Protein AF-A0A353R1K4-F1 (afdb_monomer)

Radius of gyration: 16.71 Å; Cα contacts (8 Å, |Δi|>4): 106; chains: 1; bounding box: 39×21×56 Å

Secondary structure (DSSP, 8-state):
----SSHHHHHHHHHHHHHHHHHHHHHHHHHHHHHHHHS-HHHHTT-SS-HHHHHHHHHHHHHHHHHHHTTT-HHHHHHHHHHHHHHHHHHHHHHTT-HHHHHHHHHHHHTS--S----

Structure (mmCIF, N/CA/C/O backbone):
data_AF-A0A353R1K4-F1
#
_entry.id   AF-A0A353R1K4-F1
#
loop_
_atom_site.group_PDB
_atom_site.id
_atom_site.type_symbol
_atom_site.label_atom_id
_atom_site.label_alt_id
_atom_site.label_comp_id
_atom_site.label_asym_id
_atom_site.label_entity_id
_atom_site.label_seq_id
_atom_site.pdbx_PDB_ins_code
_atom_site.Cartn_x
_atom_site.Cartn_y
_atom_site.Cartn_z
_atom_site.occupancy
_atom_site.B_iso_or_equiv
_atom_site.auth_seq_id
_atom_site.auth_comp_id
_atom_site.auth_asym_id
_atom_site.auth_atom_id
_atom_site.pdbx_PDB_model_num
ATOM 1 N N . MET A 1 1 ? 21.654 -9.202 -39.032 1.00 38.03 1 MET A N 1
ATOM 2 C CA . MET A 1 1 ? 20.792 -8.057 -39.399 1.00 38.03 1 MET A CA 1
ATOM 3 C C . MET A 1 1 ? 20.602 -7.206 -38.155 1.00 38.03 1 MET A C 1
ATOM 5 O O . MET A 1 1 ? 20.377 -7.816 -37.117 1.00 38.03 1 MET A O 1
ATOM 9 N N . PRO A 1 2 ? 20.757 -5.872 -38.194 1.00 45.47 2 PRO A N 1
ATOM 10 C CA . PRO A 1 2 ? 20.698 -5.068 -36.980 1.00 45.47 2 PRO A CA 1
ATOM 11 C C . PRO A 1 2 ? 19.234 -4.828 -36.574 1.00 45.47 2 PRO A C 1
ATOM 13 O O . PRO A 1 2 ? 18.488 -4.157 -37.283 1.00 45.47 2 PRO A O 1
ATOM 16 N N . LEU A 1 3 ? 18.834 -5.396 -35.436 1.00 49.75 3 LEU A N 1
ATOM 17 C CA . LEU A 1 3 ? 17.576 -5.144 -34.718 1.00 49.75 3 LEU A CA 1
ATOM 18 C C . LEU A 1 3 ? 17.723 -3.855 -33.886 1.00 49.75 3 LEU A C 1
ATOM 20 O O . LEU A 1 3 ? 17.853 -3.915 -32.675 1.00 49.75 3 LEU A O 1
ATOM 24 N N . GLY A 1 4 ? 17.856 -2.695 -34.538 1.00 51.22 4 GLY A N 1
ATOM 25 C CA . GLY A 1 4 ? 18.361 -1.486 -33.858 1.00 51.22 4 GLY A CA 1
ATOM 26 C C . GLY A 1 4 ? 17.422 -0.284 -33.763 1.00 51.22 4 GLY A C 1
ATOM 27 O O . GLY A 1 4 ? 17.791 0.694 -33.126 1.00 51.22 4 GLY A O 1
ATOM 28 N N . LEU A 1 5 ? 16.256 -0.292 -34.417 1.00 45.50 5 LEU A N 1
ATOM 29 C CA . LEU A 1 5 ? 15.390 0.902 -34.469 1.00 45.50 5 LEU A CA 1
ATOM 30 C C . LEU A 1 5 ? 13.912 0.667 -34.131 1.00 45.50 5 LEU A C 1
ATOM 32 O O . LEU A 1 5 ? 13.207 1.643 -33.898 1.00 45.50 5 LEU A O 1
ATOM 36 N N . GLN A 1 6 ? 13.431 -0.580 -34.098 1.00 47.97 6 GLN A N 1
ATOM 37 C CA . GLN A 1 6 ? 12.039 -0.866 -33.718 1.00 47.97 6 GLN A CA 1
ATOM 38 C C . GLN A 1 6 ? 11.862 -1.037 -32.200 1.00 47.97 6 GLN A C 1
ATOM 40 O O . GLN A 1 6 ? 10.807 -0.668 -31.692 1.00 47.97 6 GLN A O 1
ATOM 45 N N . ASP A 1 7 ? 12.891 -1.496 -31.477 1.00 51.91 7 ASP A N 1
ATOM 46 C CA . ASP A 1 7 ? 12.818 -1.702 -30.020 1.0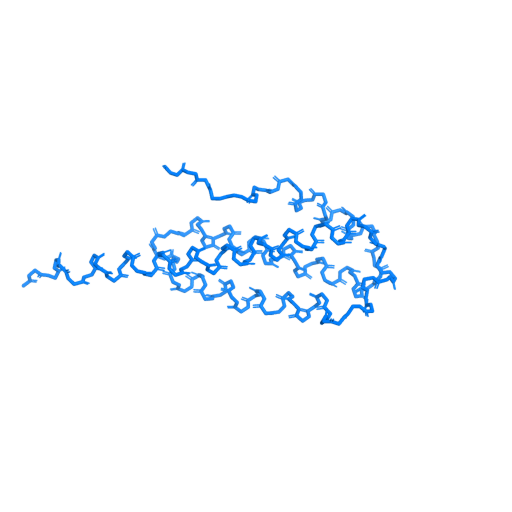0 51.91 7 ASP A CA 1
ATOM 47 C C . ASP A 1 7 ? 12.838 -0.385 -29.236 1.00 51.91 7 ASP A C 1
ATOM 49 O O . ASP A 1 7 ? 11.968 -0.159 -28.405 1.00 51.91 7 ASP A O 1
ATOM 53 N N . ALA A 1 8 ? 13.696 0.574 -29.598 1.00 52.06 8 ALA A N 1
ATOM 54 C CA . ALA A 1 8 ? 13.798 1.837 -28.856 1.00 52.06 8 ALA A CA 1
ATOM 55 C C . ALA A 1 8 ? 12.479 2.639 -28.797 1.00 52.06 8 ALA A C 1
ATOM 57 O O . ALA A 1 8 ? 12.211 3.324 -27.816 1.00 52.06 8 ALA A O 1
ATOM 58 N N . GLY A 1 9 ? 11.637 2.569 -29.835 1.00 47.75 9 GLY A N 1
ATOM 59 C CA . GLY A 1 9 ? 10.322 3.222 -29.830 1.00 47.75 9 GLY A CA 1
ATOM 60 C C . GLY A 1 9 ? 9.279 2.488 -28.980 1.00 47.75 9 GLY A C 1
ATOM 61 O O . GLY A 1 9 ? 8.375 3.123 -28.443 1.00 47.75 9 GLY A O 1
ATOM 62 N N . ARG A 1 10 ? 9.412 1.163 -28.848 1.00 51.84 10 ARG A N 1
ATOM 63 C CA . ARG A 1 10 ? 8.543 0.316 -28.027 1.00 51.84 10 ARG A CA 1
ATOM 64 C C . ARG A 1 10 ? 8.886 0.467 -26.544 1.00 51.84 10 ARG A C 1
ATOM 66 O O . ARG A 1 10 ? 7.975 0.716 -25.759 1.00 51.84 10 ARG A O 1
ATOM 73 N N . ASP A 1 11 ? 10.170 0.447 -26.201 1.00 53.81 11 ASP A N 1
ATOM 74 C CA . ASP A 1 11 ? 10.670 0.582 -24.825 1.00 53.81 11 ASP A CA 1
ATOM 75 C C . ASP A 1 11 ? 10.296 1.953 -24.227 1.00 53.81 11 ASP A C 1
ATOM 77 O O . ASP A 1 11 ? 9.789 2.051 -23.109 1.00 53.81 11 ASP A O 1
ATOM 81 N N . ILE A 1 12 ? 10.403 3.040 -25.009 1.00 57.44 12 ILE A N 1
ATOM 82 C CA . ILE A 1 12 ? 9.983 4.388 -24.567 1.00 57.44 12 ILE A CA 1
ATOM 83 C C . ILE A 1 12 ? 8.470 4.448 -24.274 1.00 57.44 12 ILE A C 1
ATOM 85 O O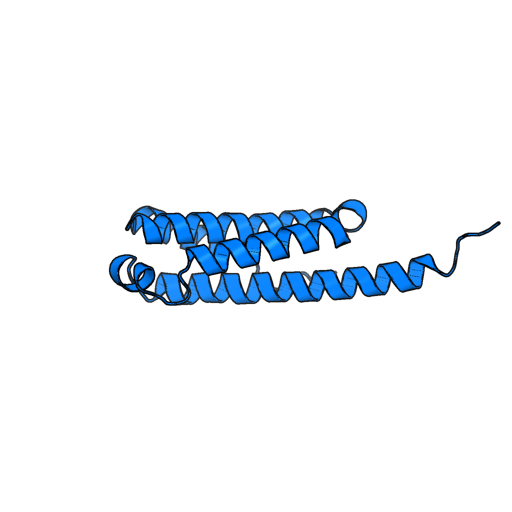 . ILE A 1 12 ? 8.043 5.121 -23.330 1.00 57.44 12 ILE A O 1
ATOM 89 N N . CYS A 1 13 ? 7.641 3.760 -25.067 1.00 60.22 13 CYS A N 1
ATOM 90 C CA . CYS A 1 13 ? 6.191 3.727 -24.868 1.00 60.22 13 CYS A CA 1
ATOM 91 C C . CYS A 1 13 ? 5.788 2.886 -23.647 1.00 60.22 13 CYS A C 1
ATOM 93 O O . CYS A 1 13 ? 4.952 3.346 -22.864 1.00 60.22 13 CYS A O 1
ATOM 95 N N . LEU A 1 14 ? 6.405 1.713 -23.454 1.00 60.62 14 LEU A N 1
ATOM 96 C CA . LEU A 1 14 ? 6.131 0.811 -22.326 1.00 60.62 14 LEU A CA 1
ATOM 97 C C . LEU A 1 14 ? 6.503 1.460 -20.990 1.00 60.62 14 LEU A C 1
ATOM 99 O O . LEU A 1 14 ? 5.705 1.462 -20.052 1.00 60.62 14 LEU A O 1
ATOM 103 N N . ASN A 1 15 ? 7.653 2.132 -20.938 1.00 70.62 15 ASN A N 1
ATOM 104 C CA . ASN A 1 15 ? 8.098 2.851 -19.749 1.00 70.62 15 ASN A CA 1
ATOM 105 C C . ASN A 1 15 ? 7.146 4.023 -19.409 1.00 70.62 15 ASN A C 1
ATOM 107 O O . ASN A 1 15 ? 6.829 4.283 -18.247 1.00 70.62 15 ASN A O 1
ATOM 111 N N . GLY A 1 16 ? 6.596 4.696 -20.428 1.00 79.81 16 GLY A N 1
ATOM 112 C CA . GLY A 1 16 ? 5.568 5.726 -20.251 1.00 79.81 16 GLY A CA 1
ATOM 113 C C . GLY A 1 16 ? 4.225 5.191 -19.732 1.00 79.81 16 GLY A C 1
ATOM 114 O O . GLY A 1 16 ? 3.558 5.865 -18.945 1.00 79.81 16 GLY A O 1
ATOM 115 N N . GLU A 1 17 ? 3.812 3.995 -20.153 1.00 85.38 17 GLU A N 1
ATOM 116 C CA . GLU A 1 17 ? 2.590 3.329 -19.682 1.00 85.38 17 GLU A CA 1
ATOM 117 C C . GLU A 1 17 ? 2.730 2.820 -18.249 1.00 85.38 17 GLU A C 1
ATOM 119 O O . GLU A 1 17 ? 1.873 3.113 -17.414 1.00 85.38 17 GLU A O 1
ATOM 124 N N . ALA A 1 18 ? 3.843 2.159 -17.936 1.00 87.56 18 ALA A N 1
ATOM 125 C CA . ALA A 1 18 ? 4.142 1.692 -16.591 1.00 87.56 18 ALA A CA 1
ATOM 126 C C . ALA A 1 18 ? 4.221 2.846 -15.584 1.00 87.56 18 ALA A C 1
ATOM 128 O O . ALA A 1 18 ? 3.630 2.770 -14.507 1.00 87.56 18 ALA A O 1
ATOM 129 N N . LYS A 1 19 ? 4.843 3.971 -15.962 1.00 87.81 19 LYS A N 1
ATOM 130 C CA . LYS A 1 19 ? 4.847 5.191 -15.140 1.00 87.81 19 LYS A CA 1
ATOM 131 C C . LYS A 1 19 ? 3.436 5.722 -14.887 1.00 87.81 19 LYS A C 1
ATOM 133 O O . LYS A 1 19 ? 3.138 6.139 -13.773 1.00 87.81 19 LYS A O 1
ATOM 138 N N . ARG A 1 20 ? 2.529 5.682 -15.870 1.00 90.12 20 ARG A N 1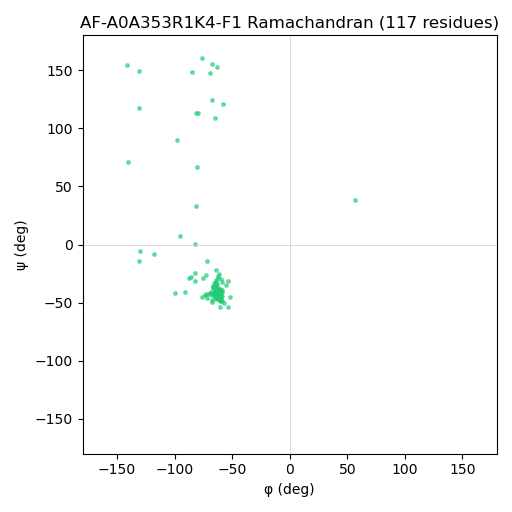
ATOM 139 C CA . ARG A 1 20 ? 1.126 6.086 -15.649 1.00 90.12 20 ARG A CA 1
ATOM 140 C C . ARG A 1 20 ? 0.401 5.156 -14.677 1.00 90.12 20 ARG A C 1
ATOM 142 O O . ARG A 1 20 ? -0.318 5.645 -13.810 1.00 90.12 20 ARG A O 1
ATOM 149 N N . LEU A 1 21 ? 0.599 3.845 -14.799 1.00 93.38 21 LEU A N 1
ATOM 150 C CA . LEU A 1 21 ? 0.009 2.864 -13.884 1.00 93.38 21 LEU A CA 1
ATOM 151 C C . LEU A 1 21 ? 0.545 3.037 -12.457 1.00 93.38 21 LEU A C 1
ATOM 153 O O . LEU A 1 21 ? -0.238 3.116 -11.511 1.00 93.38 21 LEU A O 1
ATOM 157 N N . TYR A 1 22 ? 1.859 3.202 -12.308 1.00 92.38 22 TYR A N 1
ATOM 158 C CA . TYR A 1 22 ? 2.485 3.472 -11.017 1.00 92.38 22 TYR A CA 1
ATOM 159 C C . TYR A 1 22 ? 2.005 4.794 -10.398 1.00 92.38 22 TYR A C 1
ATOM 161 O O . TYR A 1 22 ? 1.719 4.844 -9.206 1.00 92.38 22 TYR A O 1
ATOM 169 N N . ALA A 1 23 ? 1.811 5.852 -11.194 1.00 91.81 23 ALA A N 1
ATOM 170 C CA . ALA A 1 23 ? 1.219 7.097 -10.703 1.00 91.81 23 ALA A CA 1
ATOM 171 C C . ALA A 1 23 ? -0.194 6.884 -10.125 1.00 91.81 23 ALA A C 1
ATOM 173 O O . ALA A 1 23 ? -0.527 7.458 -9.089 1.00 91.81 23 ALA A O 1
ATOM 174 N N . GLY A 1 24 ? -1.004 6.024 -10.754 1.00 94.56 24 GLY A N 1
ATOM 175 C CA . GLY A 1 24 ? -2.317 5.631 -10.233 1.00 94.56 24 GLY A CA 1
ATOM 176 C C . GLY A 1 24 ? -2.236 4.876 -8.901 1.00 94.56 24 GLY A C 1
ATOM 177 O O . GLY A 1 24 ? -3.045 5.120 -8.001 1.00 94.56 24 GLY A O 1
ATOM 178 N N . ILE A 1 25 ? -1.226 4.018 -8.736 1.00 95.94 25 ILE A N 1
ATOM 179 C CA . ILE A 1 25 ? -0.936 3.341 -7.463 1.00 95.94 25 ILE A CA 1
ATOM 180 C C . ILE A 1 25 ? -0.552 4.359 -6.387 1.00 95.94 25 ILE A C 1
ATOM 182 O O . ILE A 1 25 ? -1.113 4.316 -5.295 1.00 95.94 25 ILE A O 1
ATOM 186 N N .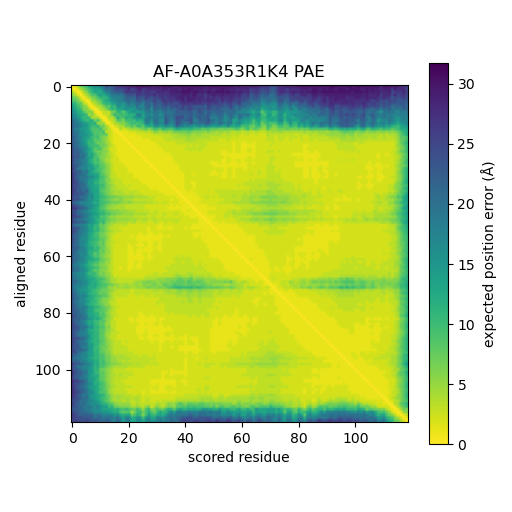 LEU A 1 26 ? 0.333 5.313 -6.693 1.00 95.69 26 LEU A N 1
ATOM 187 C CA . LEU A 1 26 ? 0.733 6.367 -5.754 1.00 95.69 26 LEU A CA 1
ATOM 188 C C . LEU A 1 26 ? -0.449 7.241 -5.323 1.00 95.69 26 LEU A C 1
ATOM 190 O O . LEU A 1 26 ? -0.603 7.530 -4.135 1.00 95.69 26 LEU A O 1
ATOM 194 N N . GLU A 1 27 ? -1.306 7.649 -6.264 1.00 94.94 27 GLU A N 1
ATOM 195 C CA . GLU A 1 27 ? -2.503 8.429 -5.939 1.00 94.94 27 GLU A CA 1
ATOM 196 C C . GLU A 1 27 ? -3.437 7.640 -5.011 1.00 94.94 27 GLU A C 1
ATOM 198 O O . GLU A 1 27 ? -3.940 8.178 -4.020 1.00 94.94 27 GLU A O 1
ATOM 203 N N . THR A 1 28 ? -3.636 6.353 -5.295 1.00 96.81 28 THR A N 1
ATOM 204 C CA . THR A 1 28 ? -4.494 5.479 -4.488 1.00 96.81 28 THR A CA 1
ATOM 205 C C . THR A 1 28 ? -3.905 5.245 -3.099 1.00 96.81 28 THR A C 1
ATOM 207 O O . THR A 1 28 ? -4.609 5.401 -2.101 1.00 96.81 28 THR A O 1
ATOM 210 N N . ALA A 1 29 ? -2.601 4.991 -3.004 1.00 96.94 29 ALA A N 1
ATOM 211 C CA . ALA A 1 29 ? -1.894 4.862 -1.737 1.00 96.94 29 ALA A CA 1
ATOM 212 C C . ALA A 1 29 ? -1.985 6.154 -0.903 1.00 96.94 29 ALA A C 1
ATOM 214 O O . ALA A 1 29 ? -2.212 6.107 0.306 1.00 96.94 29 ALA A O 1
ATOM 215 N N . ASN A 1 30 ? -1.912 7.327 -1.536 1.00 95.25 30 ASN A N 1
ATOM 216 C CA . ASN A 1 30 ? -2.094 8.596 -0.835 1.00 95.25 30 ASN A CA 1
ATOM 217 C C . ASN A 1 30 ? -3.536 8.760 -0.321 1.00 95.25 30 ASN A C 1
ATOM 219 O O . ASN A 1 30 ? -3.757 9.250 0.787 1.00 95.25 30 ASN A O 1
ATOM 223 N N . ARG A 1 31 ? -4.538 8.300 -1.081 1.00 95.56 31 ARG A N 1
ATOM 224 C CA . ARG A 1 31 ? -5.932 8.260 -0.606 1.00 95.56 31 ARG A CA 1
ATOM 225 C C . ARG A 1 31 ? -6.102 7.313 0.580 1.00 95.56 31 ARG A C 1
ATOM 227 O O . ARG A 1 31 ? -6.832 7.674 1.506 1.00 95.56 31 ARG A O 1
ATOM 234 N N . PHE A 1 32 ? -5.419 6.164 0.590 1.00 96.31 32 PHE A N 1
ATOM 235 C CA . PHE A 1 32 ? -5.377 5.261 1.747 1.00 96.31 32 PHE A CA 1
ATOM 236 C C . PHE A 1 32 ? -4.801 5.977 2.967 1.00 96.31 32 PHE A C 1
ATOM 238 O O . PHE A 1 32 ? -5.415 5.954 4.031 1.00 96.31 32 PHE A O 1
ATOM 245 N N . LEU A 1 33 ? -3.676 6.676 2.798 1.00 96.38 33 LEU A N 1
ATOM 246 C CA . LEU A 1 33 ? -3.017 7.417 3.871 1.00 96.38 33 LEU A CA 1
ATOM 247 C C . LEU A 1 33 ? -3.919 8.510 4.463 1.00 96.38 33 LEU A C 1
ATOM 249 O O . LEU A 1 33 ? -4.149 8.552 5.671 1.00 96.38 33 LEU A O 1
ATOM 253 N N . VAL A 1 34 ? -4.456 9.390 3.614 1.00 95.81 34 VAL A N 1
ATOM 254 C CA . VAL A 1 34 ? -5.281 10.528 4.049 1.00 95.81 34 VAL A CA 1
ATOM 255 C C . VAL A 1 34 ? -6.579 10.053 4.700 1.00 95.81 34 VAL A C 1
ATOM 257 O O . VAL A 1 34 ? -6.961 10.549 5.761 1.00 95.81 34 VAL A O 1
ATOM 260 N N . THR A 1 35 ? -7.260 9.085 4.086 1.00 95.38 35 THR A N 1
ATOM 261 C CA . THR A 1 35 ? -8.531 8.560 4.604 1.00 95.38 35 THR A CA 1
ATOM 262 C C . THR A 1 35 ? -8.308 7.756 5.884 1.00 95.38 35 THR A C 1
ATOM 264 O O . THR A 1 35 ? -9.023 7.962 6.863 1.00 95.38 35 THR A O 1
ATOM 267 N N . GLY A 1 36 ? -7.269 6.916 5.916 1.00 94.88 36 GLY A N 1
ATOM 268 C CA . GLY A 1 36 ? -6.906 6.090 7.067 1.00 94.88 36 GLY A CA 1
ATOM 269 C C . GLY A 1 36 ? -6.519 6.900 8.305 1.00 94.88 36 GLY A C 1
ATOM 270 O O . GLY A 1 36 ? -6.859 6.512 9.417 1.00 94.88 36 GLY A O 1
ATOM 271 N N . LYS A 1 37 ? -5.880 8.064 8.126 1.00 95.94 37 LYS A N 1
ATOM 272 C CA . LYS A 1 37 ? -5.582 8.997 9.228 1.00 95.94 37 LYS A CA 1
ATOM 273 C C . LYS A 1 37 ? -6.808 9.743 9.748 1.00 95.94 37 LYS A C 1
ATOM 275 O O . LYS A 1 37 ? -6.808 10.218 10.881 1.00 95.94 37 LYS A O 1
ATOM 280 N N . ARG A 1 38 ? -7.830 9.917 8.910 1.00 96.00 38 ARG A N 1
ATOM 281 C CA . ARG A 1 38 ? -9.010 10.724 9.241 1.00 96.00 38 ARG A CA 1
ATOM 282 C C . ARG A 1 38 ? -10.072 9.936 10.003 1.00 96.00 38 ARG A C 1
ATOM 284 O O . ARG A 1 38 ? -10.841 10.539 10.751 1.00 96.00 38 ARG A O 1
ATOM 291 N N . PHE A 1 39 ? -10.140 8.624 9.800 1.00 96.25 39 PHE A N 1
ATOM 292 C CA . PHE A 1 39 ? -11.210 7.783 10.324 1.00 96.25 39 PHE A CA 1
ATOM 293 C C . PHE A 1 39 ? -10.655 6.537 11.031 1.00 96.25 39 PHE A C 1
ATOM 295 O O . PHE A 1 39 ? -9.600 6.016 10.677 1.00 96.25 39 PHE A O 1
ATOM 302 N N . GLY A 1 40 ? -11.372 6.050 12.047 1.00 94.00 40 GLY A N 1
ATOM 303 C CA . GLY A 1 40 ? -11.069 4.766 12.691 1.00 94.00 40 GLY A CA 1
ATOM 304 C C . GLY A 1 40 ? -11.528 3.578 11.842 1.00 94.00 40 GLY A C 1
ATOM 305 O O . GLY A 1 40 ? -12.409 3.729 10.988 1.00 94.00 40 GLY A O 1
ATOM 306 N N . VAL A 1 41 ? -10.983 2.385 12.103 1.00 94.69 41 VAL A N 1
ATOM 307 C CA . VAL A 1 41 ? -11.344 1.149 11.371 1.00 94.69 41 VAL A CA 1
ATOM 308 C C . VAL A 1 41 ? -12.847 0.855 11.366 1.00 94.69 41 VAL A C 1
ATOM 310 O O . VAL A 1 41 ? -13.369 0.335 10.383 1.00 94.69 41 VAL A O 1
ATOM 313 N N . SER A 1 42 ? -13.565 1.237 12.427 1.00 94.31 42 SER A N 1
ATOM 314 C CA . SER A 1 42 ? -15.015 1.043 12.544 1.00 94.31 42 SER A CA 1
ATOM 315 C C . SER A 1 42 ? -15.820 1.785 11.479 1.00 94.31 42 SER A C 1
ATOM 317 O O . SER A 1 42 ? -16.888 1.309 11.118 1.00 94.31 42 SER A O 1
ATOM 319 N N . VAL A 1 43 ? -15.310 2.914 10.980 1.00 96.06 43 VAL A N 1
ATOM 320 C CA . VAL A 1 43 ? -15.918 3.701 9.899 1.00 96.06 43 VAL A CA 1
ATOM 321 C C . VAL A 1 43 ? -15.377 3.249 8.544 1.00 96.06 43 VAL A C 1
ATOM 323 O O . VAL A 1 43 ? -16.130 3.136 7.584 1.00 96.06 43 VAL A O 1
ATOM 326 N N . LEU A 1 44 ? -14.071 2.974 8.460 1.00 95.12 44 LEU A N 1
ATOM 327 C CA . LEU A 1 44 ? -13.401 2.602 7.209 1.00 95.12 44 LEU A CA 1
ATOM 328 C C . LEU A 1 44 ? -13.895 1.272 6.629 1.00 95.12 44 LEU A C 1
ATOM 330 O O . LEU A 1 44 ? -13.955 1.130 5.411 1.00 95.12 44 LEU A O 1
ATOM 334 N N . LYS A 1 45 ? -14.261 0.308 7.480 1.00 93.88 45 LYS A N 1
ATOM 335 C CA . LYS A 1 45 ? -14.750 -1.010 7.044 1.00 93.88 45 LYS A CA 1
ATOM 336 C C . LYS A 1 45 ? -16.070 -0.954 6.262 1.00 93.88 45 LYS A C 1
ATOM 338 O O . LYS A 1 45 ? -16.364 -1.890 5.531 1.00 93.88 45 LYS A O 1
ATOM 343 N N . ASP A 1 46 ? -16.843 0.119 6.437 1.00 95.50 46 ASP A N 1
ATOM 344 C CA . ASP A 1 46 ? -1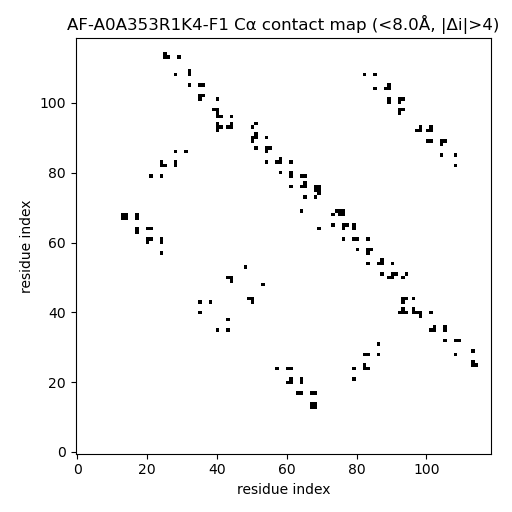8.164 0.298 5.824 1.00 95.50 46 ASP A CA 1
ATOM 345 C C . ASP A 1 46 ? -18.091 1.116 4.512 1.00 95.50 46 ASP A C 1
ATOM 347 O O . ASP A 1 46 ? -19.123 1.499 3.961 1.00 95.50 46 ASP A O 1
ATOM 351 N N . PHE A 1 47 ? -16.884 1.428 4.016 1.00 94.38 47 PHE A N 1
ATOM 352 C CA . PHE A 1 47 ? -16.695 2.112 2.731 1.00 94.38 47 PHE A CA 1
ATOM 353 C C . PHE A 1 47 ? -17.072 1.214 1.545 1.00 94.38 47 PHE A C 1
ATOM 355 O O . PHE A 1 47 ? -16.843 0.007 1.574 1.00 94.38 47 PHE A O 1
ATOM 362 N N . ASP A 1 48 ? -17.587 1.842 0.485 1.00 93.19 48 ASP A N 1
ATOM 363 C CA . ASP A 1 48 ? -17.935 1.213 -0.793 1.00 93.19 48 ASP A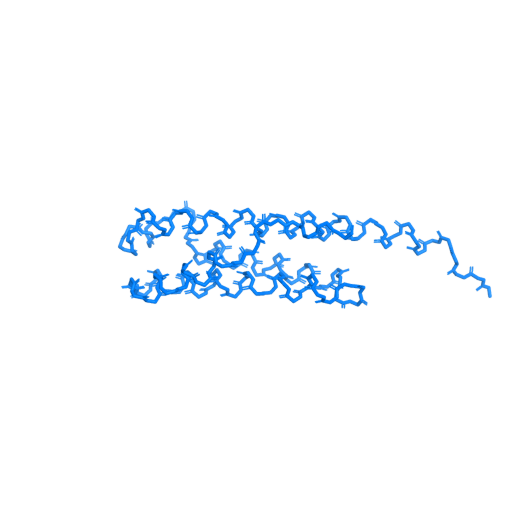 CA 1
ATOM 364 C C . ASP A 1 48 ? -17.327 2.033 -1.959 1.00 93.19 48 ASP A C 1
ATOM 366 O O . ASP A 1 48 ? -17.653 3.221 -2.094 1.00 93.19 48 ASP A O 1
ATOM 370 N N . PRO A 1 49 ? -16.415 1.471 -2.778 1.00 94.44 49 PRO A N 1
ATOM 371 C CA . PRO A 1 49 ? -15.828 0.136 -2.638 1.00 94.44 49 PRO A CA 1
ATOM 372 C C . PRO A 1 49 ? -15.011 0.003 -1.348 1.00 94.44 49 PRO A C 1
ATOM 374 O O . PRO A 1 49 ? -14.465 0.984 -0.827 1.00 94.44 49 PRO A O 1
ATOM 377 N N . SER A 1 50 ? -14.912 -1.222 -0.843 1.00 96.81 50 SER A N 1
ATOM 378 C CA . SER A 1 50 ? -14.124 -1.524 0.348 1.00 96.81 50 SER A CA 1
ATOM 379 C C . SER A 1 50 ? -12.628 -1.331 0.088 1.00 96.81 50 SER A C 1
ATOM 381 O O . SER A 1 50 ? -12.131 -1.443 -1.035 1.00 96.81 50 SER A O 1
ATOM 383 N N . PHE A 1 51 ? -11.867 -1.080 1.155 1.00 97.19 51 PHE A N 1
ATOM 384 C CA . PHE A 1 51 ? -10.408 -0.976 1.057 1.00 97.19 51 PHE A CA 1
ATOM 385 C C . PHE A 1 51 ? -9.765 -2.273 0.535 1.00 97.19 51 PHE A C 1
ATOM 387 O O . PHE A 1 51 ? -8.729 -2.207 -0.120 1.00 97.19 51 PHE A O 1
ATOM 394 N N . GLU A 1 52 ? -10.378 -3.432 0.795 1.00 97.31 52 GLU A N 1
ATOM 395 C CA . GLU A 1 52 ? -9.922 -4.731 0.287 1.00 97.31 52 GLU A CA 1
ATOM 396 C C . GLU A 1 52 ? -10.081 -4.811 -1.234 1.00 97.31 52 GLU A C 1
ATOM 398 O O . GLU A 1 52 ? -9.100 -5.068 -1.926 1.00 97.31 52 GLU A O 1
ATOM 403 N N . GLU A 1 53 ? -11.257 -4.468 -1.766 1.00 97.94 53 GLU A N 1
ATOM 404 C CA . GLU A 1 53 ? -11.500 -4.442 -3.215 1.00 97.94 53 GLU A CA 1
ATOM 405 C C . GLU A 1 53 ?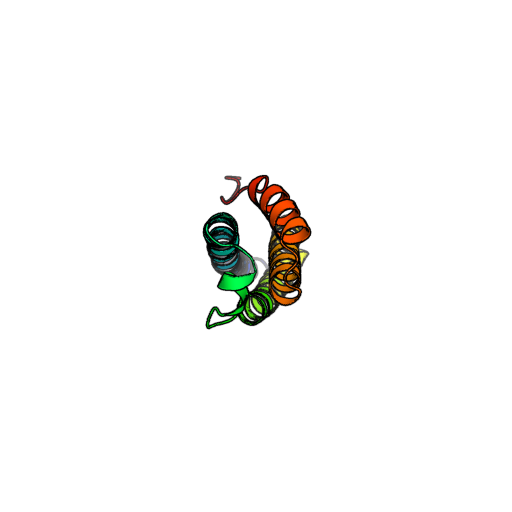 -10.562 -3.466 -3.932 1.00 97.94 53 GLU A C 1
ATOM 407 O O . GLU A 1 53 ? -10.003 -3.780 -4.984 1.00 97.94 53 GLU A O 1
ATOM 412 N N . VAL A 1 54 ? -10.331 -2.281 -3.355 1.00 98.00 54 VAL A N 1
ATOM 413 C CA . VAL A 1 54 ? -9.392 -1.318 -3.946 1.00 98.00 54 VAL A CA 1
ATOM 414 C C . VAL A 1 54 ? -7.960 -1.859 -3.917 1.00 98.00 54 VAL A C 1
ATOM 416 O O . VAL A 1 54 ? -7.242 -1.726 -4.909 1.00 98.00 54 VAL A O 1
ATOM 419 N N . ALA A 1 55 ? -7.538 -2.498 -2.823 1.00 97.69 55 ALA A N 1
ATOM 420 C CA . ALA A 1 55 ? -6.209 -3.097 -2.726 1.00 97.69 55 ALA A CA 1
ATOM 421 C C . ALA A 1 55 ? -6.017 -4.262 -3.717 1.00 97.69 55 ALA A C 1
ATOM 423 O O . ALA A 1 55 ? -4.944 -4.379 -4.306 1.00 97.69 55 ALA A O 1
ATOM 424 N N . GLU A 1 56 ? -7.047 -5.077 -3.964 1.00 97.62 56 GLU A N 1
ATOM 425 C CA . GLU A 1 56 ? -7.025 -6.144 -4.978 1.00 97.62 56 GLU A CA 1
ATOM 426 C C . GLU A 1 56 ? -6.874 -5.590 -6.402 1.00 97.62 56 GLU A C 1
ATOM 428 O O . GLU A 1 56 ? -6.079 -6.105 -7.195 1.00 97.62 56 GLU A O 1
ATOM 433 N N . ILE A 1 57 ? -7.575 -4.497 -6.728 1.00 97.75 57 ILE A N 1
ATOM 434 C CA . ILE A 1 57 ? -7.407 -3.811 -8.018 1.00 97.75 57 ILE A CA 1
ATOM 435 C C . ILE A 1 57 ? -5.971 -3.291 -8.143 1.00 97.75 57 ILE A C 1
ATOM 437 O O . ILE A 1 57 ? -5.333 -3.489 -9.177 1.00 97.75 57 ILE A O 1
ATOM 441 N N . MET A 1 58 ? -5.436 -2.659 -7.095 1.00 97.62 58 MET A N 1
ATOM 442 C CA . MET A 1 58 ? -4.057 -2.162 -7.103 1.00 97.62 58 MET A CA 1
ATOM 443 C C . MET A 1 58 ? -3.026 -3.286 -7.208 1.00 97.62 58 MET A C 1
ATOM 445 O O . MET A 1 58 ? -2.007 -3.098 -7.864 1.00 97.62 58 MET A O 1
ATOM 449 N N . GLU A 1 59 ? -3.292 -4.467 -6.651 1.00 97.69 59 GLU A N 1
ATOM 450 C CA . GLU A 1 59 ? -2.442 -5.642 -6.850 1.00 97.69 59 GLU A CA 1
ATOM 451 C C . GLU A 1 59 ? -2.405 -6.081 -8.314 1.00 97.69 59 GLU A C 1
ATOM 453 O O . GLU A 1 59 ? -1.330 -6.361 -8.848 1.00 97.69 59 GLU A O 1
ATOM 458 N N . ALA A 1 60 ? -3.556 -6.117 -8.987 1.00 97.19 60 ALA A N 1
ATOM 459 C CA . ALA A 1 60 ? -3.598 -6.425 -10.412 1.00 97.19 60 ALA A CA 1
ATOM 460 C C . ALA A 1 60 ? -2.820 -5.384 -11.235 1.00 97.19 60 ALA A C 1
ATOM 462 O O . ALA A 1 60 ? -2.052 -5.752 -12.123 1.00 97.19 60 ALA A O 1
ATOM 463 N N . VAL A 1 61 ? -2.960 -4.095 -10.907 1.00 95.88 61 VAL A N 1
ATOM 464 C CA . VAL A 1 61 ? -2.196 -3.017 -11.555 1.00 95.88 61 VAL A CA 1
ATOM 465 C C . VAL A 1 61 ? -0.696 -3.151 -11.276 1.00 95.88 61 VAL A C 1
ATOM 467 O O . VAL A 1 61 ? 0.102 -2.997 -12.196 1.00 95.88 61 VAL A O 1
ATOM 470 N N . GLY A 1 62 ? -0.298 -3.491 -10.049 1.00 95.75 62 GLY A N 1
ATOM 471 C CA . GLY A 1 62 ? 1.104 -3.680 -9.681 1.00 95.75 62 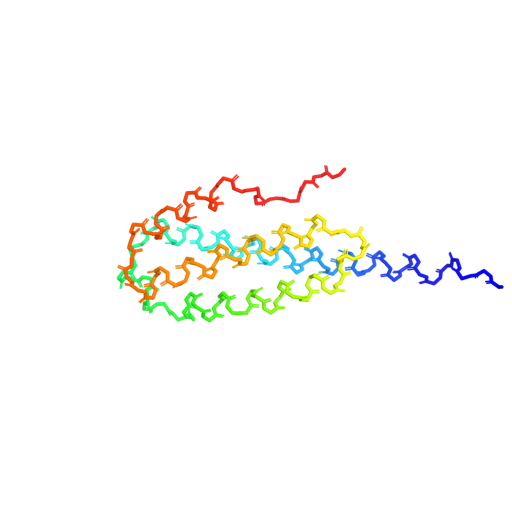GLY A CA 1
ATOM 472 C C . GLY A 1 62 ? 1.761 -4.834 -10.433 1.00 95.75 62 GLY A C 1
ATOM 473 O O . GLY A 1 62 ? 2.877 -4.687 -10.924 1.00 95.75 62 GLY A O 1
ATOM 474 N N . LYS A 1 63 ? 1.037 -5.943 -10.631 1.00 95.69 63 LYS A N 1
ATOM 475 C CA . LYS A 1 63 ? 1.493 -7.050 -11.488 1.00 95.69 63 LYS A CA 1
ATOM 476 C C . LYS A 1 63 ? 1.686 -6.606 -12.936 1.00 95.69 63 LYS A C 1
ATOM 478 O O . LYS A 1 63 ? 2.668 -6.989 -13.553 1.00 95.69 63 LYS A O 1
ATOM 483 N N . LEU A 1 64 ? 0.800 -5.764 -13.471 1.00 94.19 64 LEU A N 1
ATOM 484 C CA . LEU A 1 64 ? 0.988 -5.208 -14.815 1.00 94.19 64 LEU A CA 1
ATOM 485 C C . LEU A 1 64 ? 2.227 -4.314 -14.896 1.00 94.19 64 LEU A C 1
ATOM 487 O O . LEU A 1 64 ? 2.974 -4.418 -15.860 1.00 94.19 64 LEU A O 1
ATOM 491 N N . VAL A 1 65 ? 2.469 -3.462 -13.894 1.00 92.75 65 VAL A N 1
ATOM 492 C CA . VAL A 1 65 ? 3.699 -2.657 -13.832 1.00 92.75 65 VAL A CA 1
ATOM 493 C C . VAL A 1 65 ? 4.921 -3.570 -13.820 1.00 92.75 65 VAL A C 1
ATOM 495 O O . VAL A 1 65 ? 5.816 -3.367 -14.632 1.00 92.75 65 VAL A O 1
ATOM 498 N N . TYR A 1 66 ? 4.924 -4.599 -12.969 1.00 93.19 66 TYR A N 1
ATOM 499 C CA . TYR A 1 66 ? 6.001 -5.584 -12.891 1.00 93.19 66 TYR A CA 1
ATOM 500 C C . TYR A 1 66 ? 6.301 -6.216 -14.257 1.00 93.19 66 TYR A C 1
ATOM 502 O O . TYR A 1 66 ? 7.429 -6.131 -14.729 1.00 93.19 66 TYR A O 1
ATOM 510 N N . GLU A 1 67 ? 5.293 -6.761 -14.940 1.00 92.31 67 GLU A N 1
ATOM 511 C CA . GLU A 1 67 ? 5.471 -7.383 -16.262 1.00 92.31 67 GLU A CA 1
ATOM 512 C C . GLU A 1 67 ? 5.968 -6.397 -17.335 1.00 92.31 67 GLU A C 1
ATOM 514 O O . GLU A 1 67 ? 6.610 -6.809 -18.298 1.00 92.31 67 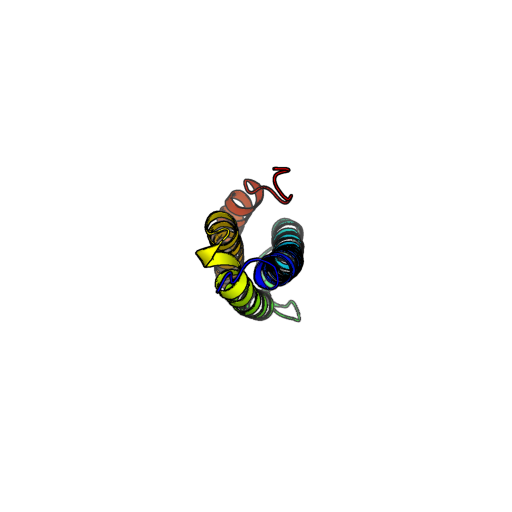GLU A O 1
ATOM 519 N N . LEU A 1 68 ? 5.679 -5.097 -17.194 1.00 89.81 68 LEU A N 1
ATOM 520 C CA . LEU A 1 68 ? 6.099 -4.076 -18.156 1.00 89.81 68 LEU A CA 1
ATOM 521 C C . LEU A 1 68 ? 7.534 -3.588 -17.951 1.00 89.81 68 LEU A C 1
ATOM 523 O O . LEU A 1 68 ? 8.147 -3.163 -18.926 1.00 89.81 68 LEU A O 1
ATOM 527 N N . VAL A 1 69 ? 8.045 -3.573 -16.714 1.00 89.62 69 VAL A N 1
ATOM 528 C CA . VAL A 1 69 ? 9.323 -2.902 -16.405 1.00 89.62 69 VAL A CA 1
ATOM 529 C C . VAL A 1 69 ? 10.321 -3.741 -15.629 1.00 89.62 69 VAL A C 1
ATOM 531 O O . VAL A 1 69 ? 11.439 -3.280 -15.468 1.00 89.62 69 VAL A O 1
ATOM 534 N N . ASN A 1 70 ? 9.997 -4.950 -15.165 1.00 89.12 70 ASN A N 1
ATOM 535 C CA . ASN A 1 70 ? 10.913 -5.724 -14.316 1.00 89.12 70 ASN A CA 1
ATOM 536 C C . ASN A 1 70 ? 12.303 -5.943 -14.949 1.00 89.12 70 ASN A C 1
ATOM 538 O O . ASN A 1 70 ? 13.303 -5.932 -14.235 1.00 89.12 70 ASN A O 1
ATOM 542 N N . ASP A 1 71 ? 12.378 -6.101 -16.271 1.00 86.06 71 ASP A N 1
ATOM 543 C CA . ASP A 1 71 ? 13.652 -6.318 -16.967 1.00 86.06 71 ASP A CA 1
ATOM 544 C C . ASP A 1 71 ? 14.422 -5.009 -17.249 1.00 86.06 71 ASP A C 1
ATOM 546 O O . ASP A 1 71 ? 15.647 -5.031 -17.378 1.00 86.06 71 ASP A O 1
ATOM 550 N N . GLU A 1 72 ? 13.728 -3.868 -17.330 1.00 85.81 72 GLU A N 1
ATOM 551 C CA . GLU A 1 72 ? 14.304 -2.557 -17.682 1.00 85.81 72 GLU A CA 1
ATOM 552 C C . GLU A 1 72 ? 14.572 -1.663 -16.461 1.00 85.81 72 GLU A C 1
ATOM 554 O O . GLU A 1 72 ? 15.592 -0.978 -16.388 1.00 85.81 72 GLU A O 1
ATOM 559 N N . ASP A 1 73 ? 13.635 -1.654 -15.516 1.00 85.44 73 ASP A N 1
ATOM 560 C CA . ASP A 1 73 ? 13.590 -0.834 -14.306 1.00 85.44 73 ASP A CA 1
ATOM 561 C C . ASP A 1 73 ? 13.050 -1.678 -13.125 1.00 85.44 73 ASP A C 1
ATOM 563 O O . ASP A 1 73 ? 11.914 -1.497 -12.662 1.00 85.44 73 ASP A O 1
ATOM 567 N N . PRO A 1 74 ? 13.847 -2.647 -12.633 1.00 88.38 74 PRO A N 1
ATOM 568 C CA . PRO A 1 74 ? 13.461 -3.500 -11.508 1.00 88.38 74 PRO A CA 1
ATOM 569 C C . PRO A 1 74 ? 13.225 -2.701 -10.219 1.00 88.38 74 PRO A C 1
ATOM 571 O O . PRO A 1 74 ? 12.444 -3.127 -9.368 1.00 88.38 74 PRO A O 1
ATOM 574 N N . ASP A 1 75 ? 13.853 -1.531 -10.078 1.00 88.88 75 ASP A N 1
ATOM 575 C CA . ASP A 1 75 ? 13.669 -0.653 -8.923 1.00 88.88 75 ASP A CA 1
ATOM 576 C C . ASP A 1 75 ? 12.260 -0.046 -8.909 1.00 88.88 75 ASP A C 1
ATOM 578 O O . ASP A 1 75 ? 11.626 0.011 -7.852 1.00 88.88 75 ASP A O 1
ATOM 582 N N . LEU A 1 76 ? 11.732 0.371 -10.067 1.00 87.75 76 LEU A N 1
ATOM 583 C CA . LEU A 1 76 ? 10.343 0.818 -10.195 1.00 87.75 76 LEU A CA 1
ATOM 584 C C . LEU A 1 76 ? 9.358 -0.321 -9.906 1.00 87.75 76 LEU A C 1
ATOM 586 O O . LEU A 1 76 ? 8.367 -0.109 -9.203 1.00 87.75 76 LEU A O 1
ATOM 590 N N . ALA A 1 77 ? 9.636 -1.526 -10.411 1.00 90.88 77 ALA A N 1
ATOM 591 C CA . ALA A 1 77 ? 8.816 -2.704 -10.140 1.00 90.88 77 ALA A CA 1
ATOM 592 C C . ALA A 1 77 ? 8.775 -3.032 -8.634 1.00 90.88 77 ALA A C 1
ATOM 594 O O . ALA A 1 77 ? 7.694 -3.234 -8.076 1.00 90.88 77 ALA A O 1
ATOM 595 N N . ALA A 1 78 ? 9.926 -3.001 -7.955 1.00 92.19 78 ALA A N 1
ATOM 596 C CA . ALA A 1 78 ? 10.023 -3.232 -6.515 1.00 92.19 78 ALA A CA 1
ATOM 597 C C . ALA A 1 78 ? 9.315 -2.139 -5.697 1.00 92.19 78 ALA A C 1
ATOM 599 O O . ALA A 1 78 ? 8.568 -2.439 -4.767 1.00 92.19 78 ALA A O 1
ATOM 600 N N . GLN A 1 79 ? 9.484 -0.864 -6.066 1.00 91.19 79 GLN A N 1
ATOM 601 C CA . GLN A 1 79 ? 8.770 0.240 -5.414 1.00 91.19 79 GLN A CA 1
ATOM 602 C C . GLN A 1 79 ? 7.254 0.102 -5.555 1.00 91.19 79 GLN A C 1
ATOM 604 O O . GLN A 1 79 ? 6.515 0.369 -4.610 1.00 91.19 79 GLN A O 1
ATOM 609 N N . CYS A 1 80 ? 6.782 -0.312 -6.728 1.00 93.19 80 CYS A N 1
ATOM 610 C CA . CYS A 1 80 ? 5.371 -0.555 -6.980 1.00 93.19 80 CYS A CA 1
ATOM 611 C C . CYS A 1 80 ? 4.806 -1.647 -6.060 1.00 93.19 80 CYS A C 1
ATOM 613 O O . CYS A 1 80 ? 3.764 -1.436 -5.431 1.00 93.19 80 CYS A O 1
ATOM 615 N N . ASP A 1 81 ? 5.502 -2.781 -5.953 1.00 94.81 81 ASP A N 1
ATOM 616 C CA . ASP A 1 81 ? 5.107 -3.890 -5.079 1.00 94.81 81 ASP A CA 1
ATOM 617 C C . ASP A 1 81 ? 5.023 -3.451 -3.609 1.00 94.81 81 ASP A C 1
ATOM 619 O O . ASP A 1 81 ? 4.016 -3.679 -2.939 1.00 94.81 81 ASP A O 1
ATOM 623 N N . ASP A 1 82 ? 6.011 -2.688 -3.144 1.00 95.31 82 ASP A N 1
ATOM 624 C CA . ASP A 1 82 ? 6.054 -2.111 -1.799 1.00 95.31 82 ASP A CA 1
ATOM 625 C C . ASP A 1 82 ? 4.778 -1.323 -1.429 1.00 95.31 82 ASP A C 1
ATOM 627 O O . ASP A 1 82 ? 4.249 -1.455 -0.320 1.00 95.31 82 ASP A O 1
ATOM 631 N N . TYR A 1 83 ? 4.272 -0.479 -2.338 1.00 96.50 83 TYR A N 1
ATOM 632 C CA . TYR A 1 83 ? 3.035 0.278 -2.103 1.00 96.50 83 TYR A CA 1
ATOM 633 C C . TYR A 1 83 ? 1.804 -0.626 -2.084 1.00 96.50 83 TYR A C 1
ATOM 635 O O . TYR A 1 83 ? 0.924 -0.453 -1.237 1.00 96.50 83 TYR A O 1
ATOM 643 N N . VAL A 1 84 ? 1.738 -1.590 -3.001 1.00 97.50 84 VAL A N 1
ATOM 644 C CA . VAL A 1 84 ? 0.635 -2.553 -3.086 1.00 97.50 84 VAL A CA 1
ATOM 645 C C . VAL A 1 84 ? 0.552 -3.394 -1.815 1.00 97.50 84 VAL A C 1
ATOM 647 O O . VAL A 1 84 ? -0.527 -3.522 -1.235 1.00 97.50 84 VAL A O 1
ATOM 650 N N . VAL A 1 85 ? 1.681 -3.917 -1.334 1.00 97.62 85 VAL A N 1
ATOM 651 C CA . VAL A 1 85 ? 1.753 -4.717 -0.105 1.00 97.62 85 VAL A CA 1
ATOM 652 C C . VAL A 1 85 ? 1.261 -3.916 1.100 1.00 97.62 85 VAL A C 1
ATOM 654 O O . VAL A 1 85 ? 0.440 -4.412 1.875 1.00 97.62 85 VAL A O 1
ATOM 657 N N . LEU A 1 86 ? 1.687 -2.655 1.236 1.00 97.44 86 LEU A N 1
ATOM 658 C CA . LEU A 1 86 ? 1.207 -1.782 2.311 1.00 97.44 86 LEU A CA 1
ATOM 659 C C . LEU A 1 86 ? -0.304 -1.540 2.238 1.00 97.44 86 LEU A C 1
ATOM 661 O O . LEU A 1 86 ? -0.979 -1.625 3.263 1.00 97.44 86 LEU A O 1
ATOM 665 N N . MET A 1 87 ? -0.852 -1.279 1.047 1.00 97.94 87 MET A N 1
ATOM 666 C CA . MET A 1 87 ? -2.299 -1.106 0.873 1.00 97.94 87 MET A CA 1
ATOM 667 C C . MET A 1 87 ? -3.075 -2.375 1.239 1.00 97.94 87 MET A C 1
ATOM 669 O O . MET A 1 87 ? -4.098 -2.285 1.916 1.00 97.94 87 MET A O 1
ATOM 673 N N . LYS A 1 88 ? -2.571 -3.559 0.871 1.00 98.25 88 LYS A N 1
ATOM 674 C CA . LYS A 1 88 ? -3.187 -4.841 1.240 1.00 98.25 88 LYS A CA 1
ATOM 675 C C . LYS A 1 88 ? -3.186 -5.071 2.747 1.00 98.25 88 LYS A C 1
ATOM 677 O O . LYS A 1 88 ? -4.213 -5.451 3.305 1.00 98.25 88 LYS A O 1
ATOM 682 N N . HIS A 1 89 ? -2.066 -4.817 3.420 1.00 98.19 89 HIS A N 1
ATOM 683 C CA . HIS A 1 89 ? -1.998 -4.945 4.877 1.00 98.19 89 HIS A CA 1
ATOM 684 C C . HIS A 1 89 ? -2.905 -3.928 5.581 1.00 98.19 89 HIS A C 1
ATOM 686 O O . HIS A 1 89 ? -3.584 -4.285 6.541 1.00 98.19 89 HIS A O 1
ATOM 692 N N . LEU A 1 90 ? -2.992 -2.692 5.073 1.00 97.69 90 LEU A N 1
ATOM 693 C CA . LEU A 1 90 ? -3.912 -1.677 5.599 1.00 97.69 90 LEU A CA 1
ATOM 694 C C . LEU A 1 90 ? -5.370 -2.111 5.458 1.00 97.69 90 LEU A C 1
ATOM 696 O O . LEU A 1 90 ? -6.134 -2.024 6.418 1.00 97.69 90 LEU A O 1
ATOM 700 N N . ALA A 1 91 ? -5.753 -2.606 4.281 1.00 97.56 91 ALA A N 1
ATOM 701 C CA . ALA A 1 91 ? -7.093 -3.122 4.040 1.00 97.56 91 ALA A CA 1
ATOM 702 C C . ALA A 1 91 ? -7.436 -4.282 4.989 1.00 97.56 91 ALA A C 1
ATOM 704 O O . ALA A 1 91 ? -8.534 -4.325 5.546 1.00 97.56 91 ALA A O 1
ATOM 705 N N . LEU A 1 92 ? -6.477 -5.179 5.232 1.00 97.69 92 LEU A N 1
ATOM 706 C CA . LEU A 1 92 ? -6.636 -6.301 6.151 1.00 97.69 92 LEU A CA 1
ATOM 707 C C . LEU A 1 92 ? -6.813 -5.839 7.607 1.00 97.69 92 LEU A C 1
ATOM 709 O O . LEU A 1 92 ? -7.709 -6.325 8.298 1.00 97.69 92 LEU A O 1
ATOM 713 N N . ALA A 1 93 ? -6.017 -4.866 8.058 1.00 97.69 93 ALA A N 1
ATOM 714 C CA . ALA A 1 93 ? -6.155 -4.266 9.385 1.00 97.69 93 ALA A CA 1
ATOM 715 C C . ALA A 1 93 ? -7.536 -3.612 9.569 1.00 97.69 93 ALA A C 1
ATOM 717 O O . ALA A 1 93 ? -8.212 -3.839 10.573 1.00 97.69 93 ALA A O 1
ATOM 718 N N . ILE A 1 94 ? -8.012 -2.878 8.556 1.00 97.50 94 ILE A N 1
ATOM 719 C CA . ILE A 1 94 ? -9.353 -2.274 8.546 1.00 97.50 94 ILE A CA 1
ATOM 720 C C . ILE A 1 94 ? -10.440 -3.350 8.652 1.00 97.50 94 ILE A C 1
ATOM 722 O O . ILE A 1 94 ? -11.339 -3.241 9.489 1.00 97.50 94 ILE A O 1
ATOM 726 N N . LYS A 1 95 ? -10.339 -4.417 7.854 1.00 95.88 95 LYS A N 1
ATOM 727 C CA . LYS A 1 95 ? -11.284 -5.543 7.861 1.00 95.88 95 LYS A CA 1
ATOM 728 C C . LYS A 1 95 ? -11.343 -6.249 9.216 1.00 95.88 95 LYS A C 1
ATOM 730 O O . LYS A 1 95 ? -12.428 -6.604 9.679 1.00 95.88 95 LYS A O 1
ATOM 735 N N . HIS A 1 96 ? -10.198 -6.426 9.870 1.00 96.88 96 HIS A N 1
ATOM 736 C CA . HIS A 1 96 ? -10.112 -7.033 11.199 1.00 96.88 96 HIS A CA 1
ATOM 737 C C . HIS A 1 96 ? -10.391 -6.066 12.351 1.00 96.88 96 HIS A C 1
ATOM 739 O O . HIS A 1 96 ? -10.409 -6.499 13.501 1.00 96.88 96 HIS A O 1
ATOM 745 N N . GLN A 1 97 ? -10.696 -4.801 12.051 1.00 96.88 97 GLN A N 1
ATOM 746 C CA . GLN A 1 97 ? -10.926 -3.753 13.043 1.00 96.88 97 GLN A CA 1
ATOM 747 C C . GLN A 1 97 ? -9.734 -3.572 13.998 1.00 96.88 97 GLN A C 1
ATOM 749 O O . GLN A 1 97 ? -9.912 -3.318 15.187 1.00 96.88 97 GLN A O 1
ATOM 754 N N . ASP A 1 98 ? -8.523 -3.684 13.455 1.00 97.62 98 ASP A N 1
ATOM 755 C CA . ASP A 1 98 ? -7.262 -3.512 14.170 1.00 97.62 98 ASP A CA 1
ATOM 756 C C . ASP A 1 98 ? -6.722 -2.087 13.951 1.00 97.62 98 ASP A C 1
ATOM 758 O O . ASP A 1 98 ? -6.020 -1.802 12.976 1.00 97.62 98 ASP A O 1
ATOM 762 N N . ASP A 1 99 ? -7.115 -1.157 14.830 1.00 95.88 99 ASP A N 1
ATOM 763 C CA . ASP A 1 99 ? -6.665 0.241 14.761 1.00 95.88 99 ASP A CA 1
ATOM 764 C C . ASP A 1 99 ? -5.154 0.381 15.024 1.00 95.88 99 ASP A C 1
ATOM 766 O O . ASP A 1 99 ? -4.523 1.242 14.412 1.00 95.88 99 ASP A O 1
ATOM 770 N N . GLU A 1 100 ? -4.558 -0.465 15.875 1.00 97.00 100 GLU A N 1
ATOM 771 C CA . GLU A 1 100 ? -3.123 -0.404 16.195 1.00 97.00 100 GLU A CA 1
ATOM 772 C C . GLU A 1 100 ? -2.270 -0.778 14.977 1.00 97.00 100 GLU A C 1
ATOM 774 O O . GLU A 1 100 ? -1.331 -0.060 14.615 1.00 97.00 100 GLU A O 1
ATOM 779 N N . GLU A 1 101 ? -2.620 -1.878 14.307 1.00 97.38 101 GLU A N 1
ATOM 780 C CA . GLU A 1 101 ? -1.972 -2.309 13.070 1.00 97.38 101 GLU A CA 1
ATOM 781 C C . GLU A 1 101 ? -2.160 -1.270 11.960 1.00 97.38 101 GLU A C 1
ATOM 783 O O . GLU A 1 101 ? -1.192 -0.896 11.291 1.00 97.38 101 GLU A O 1
ATOM 788 N N . LYS A 1 102 ? -3.384 -0.748 11.797 1.00 97.25 102 LYS A N 1
ATOM 789 C CA . LYS A 1 102 ? -3.682 0.307 10.822 1.00 97.25 102 LYS A CA 1
ATOM 790 C C . LYS A 1 102 ? -2.801 1.536 11.065 1.00 97.25 102 LYS A C 1
ATOM 792 O O . LYS A 1 102 ? -2.161 2.010 10.128 1.00 97.25 102 LYS A O 1
ATOM 797 N N . ASP A 1 103 ? -2.725 2.038 12.296 1.00 97.19 103 ASP A N 1
ATOM 798 C CA . ASP A 1 103 ? -1.930 3.227 12.621 1.00 97.19 103 ASP A CA 1
ATOM 799 C C . ASP A 1 103 ? -0.430 2.991 12.389 1.00 97.19 103 ASP A C 1
ATOM 801 O O . ASP A 1 103 ? 0.248 3.850 11.815 1.00 97.19 103 ASP A O 1
ATOM 805 N N . ARG A 1 104 ? 0.091 1.805 12.739 1.00 97.81 104 ARG A N 1
ATOM 806 C CA . ARG A 1 104 ? 1.484 1.431 12.443 1.00 97.81 104 ARG A CA 1
ATOM 807 C C . ARG A 1 104 ? 1.766 1.444 10.941 1.00 97.81 104 ARG A C 1
ATOM 809 O O . ARG A 1 104 ? 2.766 2.013 10.506 1.00 97.81 104 ARG A O 1
ATOM 816 N N . LEU A 1 105 ? 0.892 0.836 10.144 1.00 97.81 105 LEU A N 1
ATOM 817 C CA . LEU A 1 105 ? 1.044 0.767 8.691 1.00 97.81 105 LEU A CA 1
ATOM 818 C C . LEU A 1 105 ? 0.919 2.143 8.023 1.00 97.81 105 LEU A C 1
ATOM 820 O O . LEU A 1 105 ? 1.645 2.422 7.071 1.00 97.81 105 LEU A O 1
ATOM 824 N N . LEU A 1 106 ? 0.054 3.029 8.530 1.00 97.00 106 LEU A N 1
ATOM 825 C CA . LEU A 1 106 ? -0.050 4.411 8.045 1.00 97.00 106 LEU A CA 1
ATOM 826 C C . LEU A 1 106 ? 1.241 5.201 8.293 1.00 97.00 106 LEU A C 1
ATOM 828 O O . LEU A 1 106 ? 1.630 6.000 7.442 1.00 97.00 106 LEU A O 1
ATOM 832 N N . VAL A 1 107 ? 1.921 4.967 9.420 1.00 97.00 107 VAL A N 1
ATOM 833 C CA . VAL A 1 107 ? 3.240 5.560 9.699 1.00 97.00 107 VAL A CA 1
ATOM 834 C C . VAL A 1 107 ? 4.297 5.047 8.722 1.00 97.00 107 VAL A C 1
ATOM 836 O O . VAL A 1 107 ? 5.121 5.831 8.255 1.00 97.00 107 VAL A O 1
ATOM 839 N N . GLU A 1 108 ? 4.286 3.757 8.379 1.00 95.75 108 GLU A N 1
ATOM 840 C CA . GLU A 1 108 ? 5.204 3.220 7.364 1.00 95.75 108 GLU A CA 1
ATOM 841 C C . GLU A 1 108 ? 4.916 3.784 5.970 1.00 95.75 108 GLU A C 1
ATOM 843 O O . GLU A 1 108 ? 5.839 4.172 5.253 1.00 95.75 108 GLU A O 1
ATOM 848 N N . LEU A 1 109 ? 3.639 3.908 5.606 1.00 94.50 109 LEU A N 1
ATOM 849 C CA . LEU A 1 109 ? 3.229 4.482 4.330 1.00 94.50 109 LEU A CA 1
ATOM 850 C C . LEU A 1 109 ? 3.585 5.975 4.219 1.00 94.50 109 LEU A C 1
ATOM 852 O O . LEU A 1 109 ? 4.000 6.426 3.157 1.00 94.50 109 LEU A O 1
ATOM 856 N N . GLU A 1 110 ? 3.489 6.739 5.308 1.00 93.88 110 GLU A N 1
ATOM 857 C CA . GLU A 1 110 ? 3.859 8.162 5.345 1.00 93.88 110 GLU A CA 1
ATOM 858 C C . GLU A 1 110 ? 5.352 8.416 5.098 1.00 93.88 110 GLU A C 1
ATOM 860 O O . GLU A 1 110 ? 5.720 9.454 4.549 1.00 93.88 110 GLU A O 1
ATOM 865 N N . LYS A 1 111 ? 6.226 7.480 5.479 1.00 93.50 111 LYS A N 1
ATOM 866 C CA . LYS A 1 111 ? 7.675 7.605 5.251 1.00 93.50 111 LYS A CA 1
ATOM 867 C C . LYS A 1 111 ? 8.055 7.444 3.777 1.00 93.50 111 LYS A C 1
ATOM 869 O O . LYS A 1 111 ? 9.197 7.738 3.417 1.00 93.50 111 LYS A O 1
ATOM 874 N N . LYS A 1 112 ? 7.146 6.945 2.933 1.00 90.88 112 LYS A N 1
ATOM 875 C CA . LYS A 1 112 ? 7.424 6.666 1.523 1.00 90.88 112 LYS A CA 1
ATOM 876 C C . LYS A 1 112 ? 7.258 7.913 0.630 1.00 90.88 112 LYS A C 1
ATOM 878 O O . LYS A 1 112 ? 6.442 8.789 0.916 1.00 90.88 112 LYS A O 1
ATOM 883 N N . PRO A 1 113 ? 8.036 8.022 -0.464 1.00 87.00 113 PRO A N 1
ATOM 884 C CA . PRO A 1 113 ? 7.983 9.174 -1.362 1.00 87.00 113 PRO A CA 1
ATOM 885 C C . PRO A 1 113 ? 6.819 9.093 -2.367 1.00 87.00 113 PRO A C 1
ATOM 887 O O . PRO A 1 113 ? 6.851 8.308 -3.308 1.00 87.00 113 PRO A O 1
ATOM 890 N N . PHE A 1 114 ? 5.834 9.985 -2.251 1.00 83.56 114 PHE A N 1
ATOM 891 C CA . PHE A 1 114 ? 4.692 10.088 -3.183 1.00 83.56 114 PHE A CA 1
ATOM 892 C C . PHE A 1 114 ? 4.995 10.871 -4.475 1.00 83.56 114 PHE A C 1
ATOM 894 O O . PHE A 1 114 ? 4.141 11.575 -5.013 1.00 83.56 114 PHE A O 1
ATOM 901 N N . TYR A 1 115 ? 6.226 10.793 -4.970 1.00 74.19 115 TYR A N 1
ATOM 902 C CA . TYR A 1 115 ? 6.668 11.476 -6.182 1.00 74.19 115 TYR A CA 1
ATOM 903 C C . TYR A 1 115 ? 7.613 10.577 -6.974 1.00 74.19 115 TYR A C 1
ATOM 905 O O . TYR A 1 115 ? 8.293 9.724 -6.408 1.00 74.19 115 TYR A O 1
ATOM 913 N N . PHE A 1 116 ? 7.685 10.792 -8.288 1.00 59.78 116 PHE A N 1
ATOM 914 C CA . PHE A 1 116 ? 8.741 10.186 -9.092 1.00 59.78 116 PHE A CA 1
ATOM 915 C C . PHE A 1 116 ? 10.077 10.812 -8.695 1.00 59.78 116 PHE A C 1
ATOM 917 O O . PHE A 1 116 ? 10.187 12.042 -8.775 1.00 59.78 116 PHE A O 1
ATOM 924 N N . PRO A 1 117 ? 11.095 10.031 -8.294 1.00 50.00 117 PRO A N 1
ATOM 925 C CA . PRO A 1 117 ? 12.441 10.570 -8.227 1.00 50.00 117 PRO A CA 1
ATOM 926 C C . PRO A 1 117 ? 12.792 11.083 -9.627 1.00 50.00 117 PRO A C 1
ATOM 928 O O . PRO A 1 117 ? 12.709 10.347 -10.611 1.00 50.00 117 PRO A O 1
ATOM 931 N N . ALA A 1 118 ? 13.095 12.377 -9.730 1.00 44.03 118 ALA A N 1
ATOM 932 C CA . ALA A 1 118 ? 13.657 12.928 -10.950 1.00 44.03 118 ALA A CA 1
ATOM 933 C C . ALA A 1 118 ? 15.030 12.273 -11.133 1.00 44.03 118 ALA A C 1
ATOM 935 O O . ALA A 1 118 ? 15.929 12.513 -10.325 1.00 44.03 118 ALA A O 1
ATOM 936 N N . GLY A 1 119 ? 15.132 11.386 -12.124 1.00 40.47 119 GLY A N 1
ATOM 937 C CA . GLY A 1 119 ? 16.412 10.892 -12.626 1.00 40.47 119 GLY A CA 1
ATOM 938 C C . GLY A 1 119 ? 17.232 12.015 -13.241 1.00 40.47 119 GLY A C 1
ATOM 939 O O . GLY A 1 119 ? 16.615 12.940 -13.823 1.00 40.47 119 GLY A O 1
#

Sequence (119 aa):
MPLGLQDAGRDICLNGEAKRLYAGILETANRFLVTGKRFGVSVLKDFDPSFEEVAEIMEAVGKLVYELVNDEDPDLAAQCDDYVVLMKHLALAIKHQDDEEKDRLLVELEKKPFYFPAG

pLDDT: mean 87.33, std 16.39, range [38.03, 98.25]

Nearest PDB structures (foldseek):
  3dyt-assembly1_A-2  TM=3.844E-01  e=3.957E+00  Homo sapiens
  4wyv-assembly1_E  TM=3.532E-01  e=5.678E+00  Homo sapiens
  2i0m-assembly1_A  TM=2.848E-01  e=5.979E+00  Streptococcus pneumoniae TIGR4

Foldseek 3Di:
DDPDPPVVVVLVVLVVVLVVLLLVLLVVLVVLLVVLVVDALVVQCPDVVHLQVVLVVLVVSLVSSCVSPCVPCVVSSVLSVVSSVLSNQLSVCSNVRNRPSNVVSSVVSVVDDSDPPDD

Mean predicted aligned error: 6.57 Å

Solvent-accessible surface area (backbone atoms only — not comparable to full-atom values): 6608 Å² total; per-residue (Å²): 132,88,90,76,70,71,57,67,62,49,53,57,50,42,55,54,50,33,51,53,52,48,51,53,48,46,55,50,51,49,50,49,46,57,52,54,75,74,46,56,28,85,60,52,56,74,41,85,79,34,52,52,61,52,25,52,53,41,43,57,51,36,52,52,31,29,78,62,27,45,92,83,39,46,66,60,27,50,54,41,46,56,52,34,53,51,42,42,52,38,22,49,21,26,71,69,55,33,54,69,58,30,54,54,48,44,54,58,58,66,75,52,77,89,61,81,80,83,126